Protein AF-A0AAV8WRD6-F1 (afdb_monomer_lite)

Radius of gyration: 32.49 Å; chains: 1; bounding box: 62×55×84 Å

Secondary structure (DSSP, 8-state):
--SHHHH-TTS-HHHHHHHHHHTSSS--------------------------------------------TTHHHHHTTS----HHHHHHHHHHHHHHHHHTT--GGGGT-HHHHHHHHHH-TT----HHHIIIIIHHHHHHHHHHHHHHHHHH-S----PPP-

Structure (mmCIF, N/CA/C/O backbone):
data_AF-A0AAV8WRD6-F1
#
_entry.id   AF-A0AAV8WRD6-F1
#
loop_
_atom_site.group_PDB
_atom_site.id
_atom_site.type_symbol
_atom_site.label_atom_id
_atom_site.label_alt_id
_atom_site.label_comp_id
_atom_site.label_asym_id
_atom_site.label_entity_id
_atom_site.label_seq_id
_atom_site.pdbx_PDB_ins_code
_atom_site.Cartn_x
_atom_site.Cartn_y
_atom_site.Cartn_z
_atom_site.occupancy
_atom_site.B_iso_or_equiv
_atom_site.auth_seq_id
_atom_site.auth_comp_id
_atom_site.auth_asym_id
_atom_site.auth_atom_id
_atom_site.pdbx_PDB_model_num
ATOM 1 N N . MET A 1 1 ? -22.831 22.923 16.531 1.00 55.91 1 MET A N 1
ATOM 2 C CA . MET A 1 1 ? -22.290 21.543 16.497 1.00 55.91 1 MET A CA 1
ATOM 3 C C . MET A 1 1 ? -23.198 20.481 17.146 1.00 55.91 1 MET A C 1
ATOM 5 O O . MET A 1 1 ? -23.100 19.337 16.747 1.00 55.91 1 MET A O 1
ATOM 9 N N . LYS A 1 2 ? -24.116 20.799 18.078 1.00 63.44 2 LYS A N 1
ATOM 10 C CA . LYS A 1 2 ? -24.913 19.796 18.835 1.00 63.44 2 LYS A CA 1
ATOM 11 C C . LYS A 1 2 ? -26.168 19.229 18.126 1.00 63.44 2 LYS A C 1
ATOM 13 O O . LYS A 1 2 ? -26.738 18.252 18.593 1.00 63.44 2 LYS A O 1
ATOM 18 N N . SER A 1 3 ? -26.609 19.814 17.009 1.00 68.81 3 SER A N 1
ATOM 19 C CA . SER A 1 3 ? -27.881 19.468 16.342 1.00 68.81 3 SER A CA 1
ATOM 20 C C . SER A 1 3 ? -27.848 18.180 15.506 1.00 68.81 3 SER A C 1
ATOM 22 O O . SER A 1 3 ? -28.880 17.525 15.361 1.00 68.81 3 SER A O 1
ATOM 24 N N . HIS A 1 4 ? -26.684 17.783 14.980 1.00 78.50 4 HIS A N 1
ATOM 25 C CA . HIS A 1 4 ? -26.553 16.565 14.165 1.00 78.50 4 HIS A CA 1
ATOM 26 C C . HIS A 1 4 ? -26.749 15.279 14.992 1.00 78.50 4 HIS A C 1
ATOM 28 O O . HIS A 1 4 ? -27.288 14.297 14.491 1.00 78.50 4 HIS A O 1
ATOM 34 N N . LEU A 1 5 ? -26.408 15.310 16.288 1.00 77.00 5 LEU A N 1
ATOM 35 C CA . LEU A 1 5 ? -26.560 14.174 17.207 1.00 77.00 5 LEU A CA 1
ATOM 36 C C . LEU A 1 5 ? -28.027 13.817 17.494 1.00 77.00 5 LEU A C 1
ATOM 38 O O . LEU A 1 5 ? -28.329 12.664 17.788 1.00 77.00 5 LEU A O 1
ATOM 42 N N . LEU A 1 6 ? -28.951 14.778 17.367 1.00 77.06 6 LEU A N 1
ATOM 43 C CA . LEU A 1 6 ? -30.392 14.535 17.520 1.00 77.06 6 LEU A CA 1
ATOM 44 C C . LEU A 1 6 ? -30.987 13.744 16.347 1.00 77.06 6 LEU A C 1
ATOM 46 O O . LEU A 1 6 ? -31.984 13.049 16.532 1.00 77.06 6 LEU A O 1
ATOM 50 N N . HIS A 1 7 ? -30.371 13.846 15.167 1.00 80.06 7 HIS A N 1
ATOM 51 C CA . HIS A 1 7 ? -30.840 13.237 13.919 1.00 80.06 7 HIS A CA 1
ATOM 52 C C . HIS A 1 7 ? -30.041 11.981 13.540 1.00 80.06 7 HIS A C 1
ATOM 54 O O . HIS A 1 7 ? -30.341 11.332 12.542 1.00 80.06 7 HIS A O 1
ATOM 60 N N . CYS A 1 8 ? -29.028 11.622 14.334 1.00 81.44 8 CYS A N 1
ATOM 61 C CA . CYS A 1 8 ? -28.209 10.446 14.089 1.00 81.44 8 CYS A CA 1
ATOM 62 C C . CYS A 1 8 ? -28.930 9.163 14.533 1.00 81.44 8 CYS A C 1
ATOM 64 O O . CYS A 1 8 ? -29.404 9.044 15.669 1.00 81.44 8 CYS A O 1
ATOM 66 N N . ILE A 1 9 ? -28.979 8.185 13.626 1.00 85.50 9 ILE A N 1
ATOM 67 C CA . ILE A 1 9 ? -29.692 6.914 13.805 1.00 85.50 9 ILE A CA 1
ATOM 68 C C . ILE A 1 9 ? -29.062 6.086 14.935 1.00 85.50 9 ILE A C 1
ATOM 70 O O . ILE A 1 9 ? -29.784 5.526 15.753 1.00 85.50 9 ILE A O 1
ATOM 74 N N . HIS A 1 10 ? -27.732 6.094 15.048 1.00 87.00 10 HIS A N 1
ATOM 75 C CA . HIS A 1 10 ? -26.984 5.224 15.965 1.00 87.00 10 HIS A CA 1
ATOM 76 C C . HIS A 1 10 ? -26.744 5.803 17.365 1.00 87.00 10 HIS A C 1
ATOM 78 O O . HIS A 1 10 ? -26.123 5.151 18.199 1.00 87.00 10 HIS A O 1
ATOM 84 N N . VAL A 1 11 ? -27.217 7.019 17.652 1.00 85.62 11 VAL A N 1
ATOM 85 C CA . VAL A 1 11 ? -27.055 7.602 18.991 1.00 85.62 11 VAL A CA 1
ATOM 86 C C . VAL A 1 11 ? -28.105 7.006 19.943 1.00 85.62 11 VAL A C 1
ATOM 88 O O . VAL A 1 11 ? -29.299 7.098 19.632 1.00 85.62 11 VAL A O 1
ATOM 91 N N . PRO A 1 12 ? -27.699 6.452 21.106 1.00 88.44 12 PRO A N 1
ATOM 92 C CA . PRO A 1 12 ? -28.623 5.909 22.101 1.00 88.44 12 PRO A CA 1
ATOM 93 C C . PRO A 1 12 ? -29.645 6.940 22.596 1.00 88.44 12 PRO A C 1
ATOM 95 O O . PRO A 1 12 ? -29.317 8.112 22.810 1.00 88.44 12 PRO A O 1
ATOM 98 N N . ASP A 1 13 ? -30.877 6.502 22.860 1.00 83.06 13 ASP A N 1
ATOM 99 C CA . ASP A 1 13 ? -31.976 7.402 23.242 1.00 83.06 13 ASP A CA 1
ATOM 100 C C . ASP A 1 13 ? -31.724 8.147 24.560 1.00 83.06 13 ASP A C 1
ATOM 102 O O . ASP A 1 13 ? -32.104 9.311 24.700 1.00 83.06 13 ASP A O 1
ATOM 106 N N . ALA A 1 14 ? -30.984 7.530 25.488 1.00 83.50 14 ALA A N 1
ATOM 107 C CA . ALA A 1 14 ? -30.543 8.157 26.736 1.00 83.50 14 ALA A CA 1
ATOM 108 C C . ALA A 1 14 ? -29.612 9.367 26.521 1.00 83.50 14 ALA A C 1
ATOM 110 O O . ALA A 1 14 ? -29.504 10.236 27.386 1.00 83.50 14 ALA A O 1
ATOM 111 N N . VAL A 1 15 ? -28.925 9.431 25.379 1.00 80.75 15 VAL A N 1
ATOM 112 C CA . VAL A 1 15 ? -28.072 10.561 24.994 1.00 80.75 15 VAL A CA 1
ATOM 113 C C . VAL A 1 15 ? -28.904 11.609 24.253 1.00 80.75 15 VAL A C 1
ATOM 115 O O . VAL A 1 15 ? -28.790 12.798 24.546 1.00 80.75 15 VAL A O 1
ATOM 118 N N . LYS A 1 16 ? -29.812 11.186 23.360 1.00 84.19 16 LYS A N 1
ATOM 119 C CA . LYS A 1 16 ? -30.745 12.086 22.654 1.00 84.19 16 LYS A CA 1
ATOM 120 C C . LYS A 1 16 ? -31.639 12.871 23.618 1.00 84.19 16 LYS A C 1
ATOM 122 O O . LYS A 1 16 ? -31.866 14.062 23.404 1.00 84.19 16 LYS A O 1
ATOM 127 N N . SER A 1 17 ? -32.129 12.239 24.684 1.00 79.88 17 SER A N 1
ATOM 128 C CA . SER A 1 17 ? -33.013 12.868 25.675 1.00 79.88 17 SER A CA 1
ATOM 129 C C . SER A 1 17 ? -32.335 14.006 26.447 1.00 79.88 17 SER A C 1
ATOM 131 O O . SER A 1 17 ? -32.946 15.059 26.634 1.00 79.88 17 SER A O 1
ATOM 133 N N . LYS A 1 18 ? -31.049 13.860 26.791 1.00 79.31 18 LYS A N 1
ATOM 134 C CA . LYS A 1 18 ? -30.248 14.900 27.464 1.00 79.31 18 LYS A CA 1
ATOM 135 C C . LYS A 1 18 ? -30.108 16.173 26.627 1.00 79.31 18 LYS A C 1
ATOM 137 O O . LYS A 1 18 ? -30.112 17.275 27.168 1.00 79.31 18 LYS A O 1
ATOM 142 N N . PHE A 1 19 ? -30.037 16.041 25.302 1.00 74.50 19 PHE A N 1
ATOM 143 C CA . PHE A 1 19 ? -29.974 17.195 24.399 1.00 74.50 19 PHE A CA 1
ATOM 144 C C . PHE A 1 19 ? -31.337 17.846 24.148 1.00 74.50 19 PHE A C 1
ATOM 146 O O . PHE A 1 19 ? -31.392 19.043 23.875 1.00 74.50 19 PHE A O 1
ATOM 153 N N . ARG A 1 20 ? -32.441 17.096 24.262 1.00 69.94 20 ARG A N 1
ATOM 154 C CA . ARG A 1 20 ? -33.796 17.664 24.161 1.00 69.94 20 ARG A CA 1
ATOM 155 C C . ARG A 1 20 ? -34.138 18.541 25.364 1.00 69.94 20 ARG A C 1
ATOM 157 O O . ARG A 1 20 ? -34.744 19.589 25.180 1.00 69.94 20 ARG A O 1
ATOM 164 N N . GLN A 1 21 ? -33.710 18.148 26.563 1.00 62.25 21 GLN A N 1
ATOM 165 C CA . GLN A 1 21 ? -33.971 18.896 27.799 1.00 62.25 21 GLN A CA 1
ATOM 166 C C . GLN A 1 21 ? -33.286 20.272 27.811 1.00 62.25 21 GLN A C 1
ATOM 168 O O . GLN A 1 21 ? -33.877 21.245 28.264 1.00 62.25 21 GLN A O 1
ATOM 173 N N . TYR A 1 22 ? -32.094 20.385 27.220 1.00 56.53 22 TYR A N 1
ATOM 174 C CA . TYR A 1 22 ? -31.332 21.640 27.181 1.00 56.53 22 TYR A CA 1
ATOM 175 C C . TYR A 1 22 ? -31.931 22.718 26.254 1.00 56.53 22 TYR A C 1
ATOM 177 O O . TYR A 1 22 ? -31.632 23.897 26.407 1.00 56.53 22 TYR A O 1
ATOM 185 N N . ASN A 1 23 ? -32.775 22.333 25.289 1.00 53.72 23 ASN A N 1
ATOM 186 C CA . ASN A 1 23 ? -33.390 23.265 24.333 1.00 53.72 23 ASN A CA 1
ATOM 187 C C . ASN A 1 23 ? -34.694 23.905 24.840 1.00 53.72 23 ASN A C 1
ATOM 189 O O . ASN A 1 23 ? -35.223 24.789 24.172 1.00 53.72 23 ASN A O 1
ATOM 193 N N . ILE A 1 24 ? -35.229 23.474 25.987 1.00 52.53 24 ILE A N 1
ATOM 194 C CA . ILE A 1 24 ? -36.506 23.989 26.512 1.00 52.53 24 ILE A CA 1
ATOM 195 C C . ILE A 1 24 ? -36.301 25.271 27.344 1.00 52.53 24 ILE A C 1
ATOM 197 O O . ILE A 1 24 ? -37.211 26.087 27.435 1.00 52.53 24 ILE A O 1
ATOM 201 N N . GLU A 1 25 ? -35.098 25.525 27.870 1.00 42.94 25 GLU A N 1
ATOM 202 C CA . GLU A 1 25 ? -34.818 26.711 28.704 1.00 42.94 25 GLU A CA 1
ATOM 203 C C . GLU A 1 25 ? -34.372 27.963 27.927 1.00 42.94 25 GLU A C 1
ATOM 205 O O . GLU A 1 25 ? -34.047 28.984 28.527 1.00 42.94 25 GLU A O 1
ATOM 210 N N . SER A 1 26 ? -34.364 27.944 26.591 1.00 42.41 26 SER A N 1
ATOM 211 C CA . SER A 1 26 ? -33.951 29.119 25.810 1.00 42.41 26 SER A CA 1
ATOM 212 C C . SER A 1 26 ? -34.760 29.317 24.528 1.00 42.41 26 SER A C 1
ATOM 214 O O . SER A 1 26 ? -34.374 28.913 23.437 1.00 42.41 26 SER A O 1
ATOM 216 N N . THR A 1 27 ? -35.897 30.002 24.637 1.00 36.34 27 THR A N 1
ATOM 217 C CA . THR A 1 27 ? -36.481 30.841 23.566 1.00 36.34 27 THR A CA 1
ATOM 218 C C . THR A 1 27 ? -37.507 31.800 24.201 1.00 36.34 27 THR A C 1
ATOM 220 O O . THR A 1 27 ? -38.067 31.428 25.232 1.00 36.34 27 THR A O 1
ATOM 223 N N . PRO A 1 28 ? -37.771 33.020 23.661 1.00 47.56 28 PRO A N 1
ATOM 224 C CA . PRO A 1 28 ? -38.084 33.220 22.236 1.00 47.56 28 PRO A CA 1
ATOM 225 C C . PRO A 1 28 ? -37.630 34.545 21.569 1.00 47.56 28 PRO A C 1
ATOM 227 O O . PRO A 1 28 ? -37.555 35.593 22.203 1.00 47.56 28 PRO A O 1
ATOM 230 N N . ARG A 1 29 ? -37.458 34.509 20.235 1.00 30.42 29 ARG A N 1
ATOM 231 C CA . ARG A 1 29 ? -37.918 35.525 19.248 1.00 30.42 29 ARG A CA 1
ATOM 232 C C . ARG A 1 29 ? -37.690 34.975 17.817 1.00 30.42 29 ARG A C 1
ATOM 234 O O . ARG A 1 29 ? -36.593 34.518 17.539 1.00 30.42 29 ARG A O 1
ATOM 241 N N . VAL A 1 30 ? -38.749 34.734 17.017 1.00 32.06 30 VAL A N 1
ATOM 242 C CA . VAL A 1 30 ? -39.281 35.619 15.931 1.00 32.06 30 VAL A CA 1
ATOM 243 C C . VAL A 1 30 ? -38.260 35.755 14.780 1.00 32.06 30 VAL A C 1
ATOM 245 O O . VAL A 1 30 ? -37.142 36.149 15.060 1.00 32.06 30 VAL A O 1
ATOM 248 N N . LEU A 1 31 ? -38.494 35.551 13.476 1.00 31.08 31 LEU A N 1
ATOM 249 C CA . LEU A 1 31 ? -39.577 35.108 12.576 1.00 31.08 31 LEU A CA 1
ATOM 250 C C . LEU A 1 31 ? -38.943 35.109 11.147 1.00 31.08 31 LEU A C 1
ATOM 252 O O . LEU A 1 31 ? -37.949 35.797 10.934 1.00 31.08 31 LEU A O 1
ATOM 256 N N . LEU A 1 32 ? -39.622 34.476 10.179 1.00 27.62 32 LEU A N 1
ATOM 257 C CA . LEU A 1 32 ? -39.657 34.765 8.724 1.00 27.62 32 LEU A CA 1
ATOM 258 C C . LEU A 1 32 ? -38.614 34.168 7.735 1.00 27.62 32 LEU A C 1
ATOM 260 O O . LEU A 1 32 ? -37.436 34.492 7.777 1.00 27.62 32 LEU A O 1
ATOM 264 N N . HIS A 1 33 ? -39.194 33.455 6.742 1.00 30.22 33 HIS A N 1
ATOM 265 C CA . HIS A 1 33 ? -38.928 33.448 5.279 1.00 30.22 33 HIS A CA 1
ATOM 266 C C . HIS A 1 33 ? -37.560 32.963 4.741 1.00 30.22 33 HIS A C 1
ATOM 268 O O . HIS A 1 33 ? -36.523 33.233 5.315 1.00 30.22 33 HIS A O 1
ATOM 274 N N . SER A 1 34 ? -37.421 32.324 3.574 1.00 32.16 34 SER A N 1
ATOM 275 C CA . SER A 1 34 ? -38.325 31.684 2.604 1.00 32.16 34 SER A CA 1
ATOM 276 C C . SER A 1 34 ? -37.478 31.005 1.515 1.00 32.16 34 SER A C 1
ATOM 278 O O . SER A 1 34 ? -36.337 31.381 1.278 1.00 32.16 34 SER A O 1
ATOM 280 N N . GLN A 1 35 ? -38.085 30.025 0.849 1.00 36.00 35 GLN A N 1
ATOM 281 C CA . GLN A 1 35 ? -37.661 29.337 -0.379 1.00 36.00 35 GLN A CA 1
ATOM 282 C C . GLN A 1 35 ? -37.249 30.263 -1.544 1.00 36.00 35 GLN A C 1
ATOM 284 O O . GLN A 1 35 ? -37.759 31.375 -1.618 1.00 36.00 35 GLN A O 1
ATOM 289 N N . LEU A 1 36 ? -36.420 29.728 -2.465 1.00 29.44 36 LEU A N 1
ATOM 290 C CA . LEU A 1 36 ? -36.374 29.848 -3.956 1.00 29.44 36 LEU A CA 1
ATOM 291 C C . LEU A 1 36 ? -35.000 29.259 -4.395 1.00 29.44 36 LEU A C 1
ATOM 293 O O . LEU A 1 36 ? -34.000 29.648 -3.807 1.00 29.44 36 LEU A O 1
ATOM 297 N N . ARG A 1 37 ? -34.774 28.212 -5.211 1.00 28.20 37 ARG A N 1
ATOM 298 C CA . ARG A 1 37 ? -35.239 27.646 -6.506 1.00 28.20 37 ARG A CA 1
ATOM 299 C C . ARG A 1 37 ? -34.756 28.365 -7.790 1.00 28.20 37 ARG A C 1
ATOM 301 O O . ARG A 1 37 ? -34.932 29.571 -7.905 1.00 28.20 37 ARG A O 1
ATOM 308 N N . ASN A 1 38 ? -34.297 27.521 -8.738 1.00 30.58 38 ASN A N 1
ATOM 309 C CA . ASN A 1 38 ? -33.996 27.672 -10.187 1.00 30.58 38 ASN A CA 1
ATOM 310 C C . ASN A 1 38 ? -32.517 28.001 -10.523 1.00 30.58 38 ASN A C 1
ATOM 312 O O . ASN A 1 38 ? -31.988 28.957 -9.974 1.00 30.58 38 ASN A O 1
ATOM 316 N N . GLU A 1 39 ? -31.707 27.219 -11.259 1.00 27.14 39 GLU A N 1
ATOM 317 C CA . GLU A 1 39 ? -31.816 26.385 -12.488 1.00 27.14 39 GLU A CA 1
ATOM 318 C C . GLU A 1 39 ? -31.671 27.193 -13.808 1.00 27.14 39 GLU A C 1
ATOM 320 O O . GLU A 1 39 ? -32.334 28.217 -13.958 1.00 27.14 39 GLU A O 1
ATOM 325 N N . ILE A 1 40 ? -30.873 26.634 -14.753 1.00 32.69 40 ILE A N 1
ATOM 326 C CA . ILE A 1 40 ? -30.785 26.911 -16.218 1.00 32.69 40 ILE A CA 1
ATOM 327 C C . ILE A 1 40 ? -29.828 28.097 -16.609 1.00 32.69 40 ILE A C 1
ATOM 329 O O . ILE A 1 40 ? -29.774 29.079 -15.884 1.00 32.69 40 ILE A O 1
ATOM 333 N N . ASP A 1 41 ? -28.970 28.141 -17.654 1.00 28.09 41 ASP A N 1
ATOM 334 C CA . ASP A 1 41 ? -28.876 27.453 -18.955 1.00 28.09 41 ASP A CA 1
ATOM 335 C C . ASP A 1 41 ? -27.470 27.473 -19.622 1.00 28.09 41 ASP A C 1
ATOM 337 O O . ASP A 1 41 ? -26.567 28.238 -19.286 1.00 28.09 41 ASP A O 1
ATOM 341 N N . THR A 1 42 ? -27.400 26.639 -20.656 1.00 28.44 42 THR A N 1
ATOM 342 C CA . THR A 1 42 ? -26.438 26.341 -21.729 1.00 28.44 42 THR A CA 1
ATOM 343 C C . THR A 1 42 ? -26.041 27.500 -22.674 1.00 28.44 42 THR A C 1
ATOM 345 O O . THR A 1 42 ? -26.893 28.301 -23.037 1.00 28.44 42 THR A O 1
ATOM 348 N N . SER A 1 43 ? -24.818 27.480 -23.247 1.00 32.16 43 SER A N 1
ATOM 349 C CA . SER A 1 43 ? -24.602 27.851 -24.671 1.00 32.16 43 SER A CA 1
ATOM 350 C C . SER A 1 43 ? -23.236 27.442 -25.271 1.00 32.16 43 SER A C 1
ATOM 352 O O . SER A 1 43 ? -22.166 27.710 -24.736 1.00 32.16 43 SER A O 1
ATOM 354 N N . THR A 1 44 ? -23.367 26.804 -26.434 1.00 28.64 44 THR A N 1
AT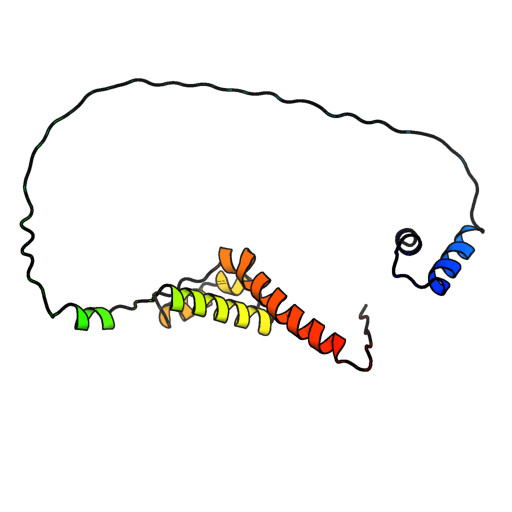OM 355 C CA . THR A 1 44 ? -22.474 26.309 -27.503 1.00 28.64 44 THR A CA 1
ATOM 356 C C . THR A 1 44 ? -21.584 27.339 -28.218 1.00 28.64 44 THR A C 1
ATOM 358 O O . THR A 1 44 ? -22.062 28.432 -28.491 1.00 28.64 44 THR A O 1
ATOM 361 N N . VAL A 1 45 ? -20.413 26.911 -28.737 1.00 32.75 45 VAL A N 1
ATOM 362 C CA . VAL A 1 45 ? -19.820 27.408 -30.009 1.00 32.75 45 VAL A CA 1
ATOM 363 C C . VAL A 1 45 ? -19.086 26.271 -30.755 1.00 32.75 45 VAL A C 1
ATOM 365 O O . VAL A 1 45 ? -18.225 25.603 -30.190 1.00 32.75 45 VAL A O 1
ATOM 368 N N . LYS A 1 46 ? -19.442 26.071 -32.035 1.00 29.70 46 LYS A N 1
ATOM 369 C CA . LYS A 1 46 ? -18.738 25.279 -33.068 1.00 29.70 46 LYS A CA 1
ATOM 370 C C . LYS A 1 46 ? -17.849 26.210 -33.907 1.00 29.70 46 LYS A C 1
ATOM 372 O O . LYS A 1 46 ? -18.208 27.375 -34.035 1.00 29.70 46 LYS A O 1
ATOM 377 N N . ASN A 1 47 ? -16.798 25.687 -34.552 1.00 33.75 47 ASN A N 1
ATOM 378 C CA . ASN A 1 47 ? -16.479 26.009 -35.955 1.00 33.75 47 ASN A CA 1
ATOM 379 C C . ASN A 1 47 ? -15.418 25.066 -36.556 1.00 33.75 47 ASN A C 1
ATOM 381 O O . ASN A 1 47 ? -14.366 24.831 -35.966 1.00 33.75 47 ASN A O 1
ATOM 385 N N . ASP A 1 48 ? -15.744 24.569 -37.751 1.00 29.95 48 ASP A N 1
ATOM 386 C CA . ASP A 1 48 ? -14.962 23.723 -38.656 1.00 29.95 48 ASP A CA 1
ATOM 387 C C . ASP A 1 48 ? -14.030 24.546 -39.562 1.00 29.95 48 ASP A C 1
ATOM 389 O O . ASP A 1 48 ? -14.332 25.695 -39.883 1.00 29.95 48 ASP A O 1
ATOM 393 N N . SER A 1 49 ? -12.962 23.928 -40.087 1.00 35.97 49 SER A N 1
ATOM 394 C CA . SER A 1 49 ? -12.386 24.246 -41.412 1.00 35.97 49 SER A CA 1
ATOM 395 C C . SER A 1 49 ? -11.520 23.088 -41.930 1.00 35.97 49 SER A C 1
ATOM 397 O O . SER A 1 49 ? -10.592 22.653 -41.253 1.00 35.97 49 SER A O 1
ATOM 399 N N . ALA A 1 50 ? -11.789 22.630 -43.156 1.00 31.45 50 ALA A N 1
ATOM 400 C CA . ALA A 1 50 ? -11.060 21.593 -43.891 1.00 31.45 50 ALA A CA 1
ATOM 401 C C . ALA A 1 50 ? -10.675 22.098 -45.293 1.00 31.45 50 ALA A C 1
ATOM 403 O O . ALA A 1 50 ? -11.537 22.690 -45.930 1.00 31.45 50 ALA A O 1
ATOM 404 N N . ILE A 1 51 ? -9.450 21.810 -45.778 1.00 33.44 51 ILE A N 1
ATOM 405 C CA . ILE A 1 51 ? -8.971 21.789 -47.195 1.00 33.44 51 ILE A CA 1
ATOM 406 C C . ILE A 1 51 ? -7.688 20.904 -47.192 1.00 33.44 51 ILE A C 1
ATOM 408 O O . ILE A 1 51 ? -6.782 21.205 -46.425 1.00 33.44 51 ILE A O 1
ATOM 412 N N . SER A 1 52 ? -7.602 19.684 -47.749 1.00 35.50 52 SER A N 1
ATOM 413 C CA . SER A 1 52 ? -7.579 19.165 -49.142 1.00 35.50 52 SER A CA 1
ATOM 414 C C . SER A 1 52 ? -6.208 19.175 -49.872 1.00 35.50 52 SER A C 1
ATOM 416 O O . SER A 1 52 ? -5.780 20.205 -50.373 1.00 35.50 52 SER A O 1
ATOM 418 N N . ASP A 1 53 ? -5.649 17.958 -50.022 1.00 32.00 53 ASP A N 1
ATOM 419 C CA . ASP A 1 53 ? -5.112 17.312 -51.251 1.00 32.00 53 ASP A CA 1
ATOM 420 C C . ASP A 1 53 ? -3.733 17.688 -51.867 1.00 32.00 53 ASP A C 1
ATOM 422 O O . ASP A 1 53 ? -3.538 18.793 -52.365 1.00 32.00 53 ASP A O 1
ATOM 426 N N . ARG A 1 54 ? -2.805 16.705 -51.942 1.00 36.59 54 ARG A N 1
ATOM 427 C CA . ARG A 1 54 ? -2.240 16.101 -53.187 1.00 36.59 54 ARG A CA 1
ATOM 428 C C . ARG A 1 54 ? -1.019 15.196 -52.930 1.00 36.59 54 ARG A C 1
ATOM 430 O O . ARG A 1 54 ? -0.185 15.465 -52.073 1.00 36.59 54 ARG A O 1
ATOM 437 N N . GLY A 1 55 ? -0.948 14.102 -53.698 1.00 29.16 55 GLY A N 1
ATOM 438 C CA . GLY A 1 55 ? -0.058 12.949 -53.506 1.00 29.16 55 GLY A CA 1
ATOM 439 C C . GLY A 1 55 ? 1.408 13.057 -53.955 1.00 29.16 55 GLY A C 1
ATOM 440 O O . GLY A 1 55 ? 1.860 14.056 -54.503 1.00 29.16 55 GLY A O 1
ATOM 441 N N . GLY A 1 56 ? 2.137 11.953 -53.744 1.00 30.77 56 GLY A N 1
ATOM 442 C CA . GLY A 1 56 ? 3.534 11.782 -54.150 1.00 30.77 56 GLY A CA 1
ATOM 443 C C . GLY A 1 56 ? 4.035 10.350 -53.934 1.00 30.77 56 GLY A C 1
ATOM 444 O O . GLY A 1 56 ? 4.325 9.935 -52.819 1.00 30.77 56 GLY A O 1
ATOM 445 N N . LEU A 1 57 ? 4.107 9.604 -55.033 1.00 35.09 57 LEU A N 1
ATOM 446 C CA . LEU A 1 57 ? 4.630 8.250 -55.204 1.00 35.09 57 LEU A CA 1
ATOM 447 C C . LEU A 1 57 ? 6.169 8.248 -55.172 1.00 35.09 57 LEU A C 1
ATOM 449 O O . LEU A 1 57 ? 6.771 8.803 -56.084 1.00 35.09 57 LEU A O 1
ATOM 453 N N . PHE A 1 58 ? 6.804 7.536 -54.232 1.00 36.44 58 PHE A N 1
ATOM 454 C CA . PHE A 1 58 ? 8.203 7.098 -54.375 1.00 36.44 58 PHE A CA 1
ATOM 455 C C . PHE A 1 58 ? 8.413 5.684 -53.815 1.00 36.44 58 PHE A C 1
ATOM 457 O O . PHE A 1 58 ? 8.022 5.360 -52.696 1.00 36.44 58 PHE A O 1
ATOM 464 N N . LYS A 1 59 ? 9.008 4.825 -54.650 1.00 36.88 59 LYS A N 1
ATOM 465 C CA . LYS A 1 59 ? 9.337 3.417 -54.396 1.00 36.88 59 LYS A CA 1
ATOM 466 C C . LYS A 1 59 ? 10.806 3.270 -53.957 1.00 36.88 59 LYS A C 1
ATOM 468 O O . LYS A 1 59 ? 11.674 3.855 -54.595 1.00 36.88 59 LYS A O 1
ATOM 473 N N . THR A 1 60 ? 11.039 2.318 -53.036 1.00 35.44 60 THR A N 1
ATOM 474 C CA . THR A 1 60 ? 12.254 1.469 -52.825 1.00 35.44 60 THR A CA 1
ATOM 475 C C . THR A 1 60 ? 13.537 2.123 -52.258 1.00 35.44 60 THR A C 1
ATOM 477 O O . THR A 1 60 ? 13.746 3.301 -52.513 1.00 35.44 60 THR A O 1
ATOM 480 N N . PRO A 1 61 ? 14.407 1.397 -51.496 1.00 38.03 61 PRO A N 1
ATOM 481 C CA . PRO A 1 61 ? 14.721 -0.035 -51.618 1.00 38.03 61 PRO A CA 1
ATOM 482 C C . PRO A 1 61 ? 14.508 -0.927 -50.387 1.00 38.03 61 PRO A C 1
ATOM 484 O O . PRO A 1 61 ? 14.540 -0.523 -49.230 1.00 38.03 61 PRO A O 1
ATOM 487 N N . LYS A 1 62 ? 14.287 -2.202 -50.720 1.00 34.97 62 LYS A N 1
ATOM 488 C CA . LYS A 1 62 ? 14.133 -3.354 -49.836 1.00 34.97 62 LYS A CA 1
ATOM 489 C C . LYS A 1 62 ? 15.407 -3.546 -49.010 1.00 34.97 62 LYS A C 1
ATOM 491 O O . LYS A 1 62 ? 16.454 -3.840 -49.580 1.00 34.97 62 LYS A O 1
ATOM 496 N N . SER A 1 63 ? 15.295 -3.440 -47.688 1.00 33.00 63 SER A N 1
ATOM 497 C CA . SER A 1 63 ? 16.293 -4.011 -46.788 1.00 33.00 63 SER A CA 1
ATOM 498 C C . SER A 1 63 ? 16.079 -5.521 -46.755 1.00 33.00 63 SER A C 1
ATOM 500 O O . SER A 1 63 ? 14.991 -6.012 -46.456 1.00 33.00 63 SER A O 1
ATOM 502 N N . TYR A 1 64 ? 17.103 -6.254 -47.157 1.00 42.38 64 TYR A N 1
ATOM 503 C CA . TYR A 1 64 ? 17.186 -7.706 -47.105 1.00 42.38 64 TYR A CA 1
ATOM 504 C C . TYR A 1 64 ? 17.146 -8.136 -45.635 1.00 42.38 64 TYR A C 1
ATOM 506 O O . TYR A 1 64 ? 18.144 -8.064 -44.923 1.00 42.38 64 TYR A O 1
ATOM 514 N N . THR A 1 65 ? 15.985 -8.587 -45.162 1.00 45.00 65 THR A N 1
ATOM 515 C CA . THR A 1 65 ? 15.902 -9.355 -43.920 1.00 45.00 65 THR A CA 1
ATOM 516 C C . THR A 1 65 ? 16.429 -10.751 -44.198 1.00 45.00 65 THR A C 1
ATOM 518 O O . THR A 1 65 ? 15.688 -11.642 -44.616 1.00 45.00 65 THR A O 1
ATOM 521 N N . THR A 1 66 ? 17.723 -10.948 -43.980 1.00 44.50 66 THR A N 1
ATOM 522 C CA . THR A 1 66 ? 18.288 -12.280 -43.794 1.00 44.50 66 THR A CA 1
ATOM 523 C C . THR A 1 66 ? 17.741 -12.802 -42.468 1.00 44.50 66 THR A C 1
ATOM 525 O O . THR A 1 66 ? 18.216 -12.443 -41.394 1.00 44.50 66 THR A O 1
ATOM 528 N N . THR A 1 67 ? 16.686 -13.611 -42.521 1.00 49.91 67 THR A N 1
ATOM 529 C CA . THR A 1 67 ? 16.165 -14.354 -41.370 1.00 49.91 67 THR A CA 1
ATOM 530 C C . THR A 1 67 ? 17.120 -15.495 -41.039 1.00 49.91 67 THR A C 1
ATOM 532 O O . THR A 1 67 ? 16.852 -16.667 -41.295 1.00 49.91 67 THR A O 1
ATOM 535 N N . THR A 1 68 ? 18.260 -15.164 -40.438 1.00 50.84 68 THR A N 1
ATOM 536 C CA . THR A 1 68 ? 19.027 -16.145 -39.678 1.00 50.84 68 THR A CA 1
ATOM 537 C C . THR A 1 68 ? 18.295 -16.341 -38.355 1.00 50.84 68 THR A C 1
ATOM 539 O O . THR A 1 68 ? 18.273 -15.470 -37.486 1.00 50.84 68 THR A O 1
ATOM 542 N N . LYS A 1 69 ? 17.615 -17.486 -38.210 1.00 57.06 69 LYS A N 1
ATOM 543 C CA . LYS A 1 69 ? 17.088 -17.940 -36.918 1.00 57.06 69 LYS A CA 1
ATOM 544 C C . LYS A 1 69 ? 18.283 -18.183 -35.999 1.00 57.06 69 LYS A C 1
ATOM 546 O O . LYS A 1 69 ? 18.853 -19.268 -35.980 1.00 57.06 69 LYS A O 1
ATOM 551 N N . SER A 1 70 ? 18.709 -17.130 -35.310 1.00 51.19 70 SER A N 1
ATOM 552 C CA . SER A 1 70 ? 19.857 -17.180 -34.424 1.00 51.19 70 SER A CA 1
ATOM 553 C C . SER A 1 70 ? 19.455 -17.794 -33.091 1.00 51.19 70 SER A C 1
ATOM 555 O O . SER A 1 70 ? 18.654 -17.232 -32.346 1.00 51.19 70 SER A O 1
ATOM 557 N N . HIS A 1 71 ? 20.074 -18.925 -32.762 1.00 55.81 71 HIS A N 1
ATOM 558 C CA . HIS A 1 71 ? 20.022 -19.544 -31.438 1.00 55.81 71 HIS A CA 1
ATOM 559 C C . HIS A 1 71 ? 20.720 -18.682 -30.354 1.00 55.81 71 HIS A C 1
ATOM 561 O O . HIS A 1 71 ? 20.746 -19.058 -29.188 1.00 55.81 71 HIS A O 1
ATOM 567 N N . SER A 1 72 ? 21.270 -17.512 -30.717 1.00 56.06 72 SER A N 1
ATOM 568 C CA . SER A 1 72 ? 22.006 -16.604 -29.825 1.00 56.06 72 SER A CA 1
ATOM 569 C C . SER A 1 72 ? 21.134 -15.650 -29.000 1.00 56.06 72 SER A C 1
ATOM 571 O O . SER A 1 72 ? 21.665 -14.931 -28.154 1.00 56.06 72 SER A O 1
ATOM 573 N N . SER A 1 73 ? 19.818 -15.589 -29.232 1.00 59.94 73 SER A N 1
ATOM 574 C CA . SER A 1 73 ? 18.940 -14.615 -28.558 1.00 59.94 73 SER A CA 1
ATOM 575 C C . SER A 1 73 ? 18.797 -14.860 -27.051 1.00 59.94 73 SER A C 1
ATOM 577 O O . SER A 1 73 ? 18.536 -13.921 -26.301 1.00 59.94 73 SER A O 1
ATOM 579 N N . SER A 1 74 ? 19.024 -16.095 -26.590 1.00 64.69 74 SER A N 1
ATOM 580 C CA . SER A 1 74 ? 18.831 -16.472 -25.185 1.00 64.69 74 SER A CA 1
ATOM 581 C C . SER A 1 74 ? 19.899 -15.914 -24.239 1.00 64.69 74 SER A C 1
ATOM 583 O O . SER A 1 74 ? 19.577 -15.629 -23.092 1.00 64.69 74 SER A O 1
ATOM 585 N N . ILE A 1 75 ? 21.150 -15.753 -24.687 1.00 67.31 75 ILE A N 1
ATOM 586 C CA . ILE A 1 75 ? 22.261 -15.312 -23.817 1.00 67.31 75 ILE A CA 1
ATOM 587 C C . ILE A 1 75 ? 22.200 -13.797 -23.576 1.00 67.31 75 ILE A C 1
ATOM 589 O O . ILE A 1 75 ? 22.480 -13.318 -22.480 1.00 67.31 75 ILE A O 1
ATOM 593 N N . MET A 1 76 ? 21.776 -13.029 -24.584 1.00 71.06 76 MET A N 1
ATOM 594 C CA . MET A 1 76 ? 21.638 -11.576 -24.446 1.00 71.06 76 MET A CA 1
ATOM 595 C C . MET A 1 76 ? 20.427 -11.191 -23.592 1.00 71.06 76 MET A C 1
ATOM 597 O O . MET A 1 76 ? 20.476 -10.188 -22.888 1.00 71.06 76 MET A O 1
ATOM 601 N N . ALA A 1 77 ? 19.363 -12.000 -23.592 1.00 68.56 77 ALA A N 1
ATOM 602 C CA . ALA A 1 77 ? 18.162 -11.732 -22.802 1.00 68.56 77 ALA A CA 1
ATOM 603 C C . ALA A 1 77 ? 18.424 -11.686 -21.284 1.00 68.56 77 ALA A C 1
ATOM 605 O O . ALA A 1 77 ? 17.739 -10.954 -20.581 1.00 68.56 77 ALA A O 1
ATOM 606 N N . THR A 1 78 ? 19.420 -12.424 -20.781 1.00 70.44 78 THR A N 1
ATOM 607 C CA . THR A 1 78 ? 19.816 -12.409 -19.360 1.00 70.44 78 THR A CA 1
ATOM 608 C C . THR A 1 78 ? 20.768 -11.273 -18.991 1.00 70.44 78 THR A C 1
ATOM 610 O O . THR A 1 78 ? 20.957 -11.002 -17.811 1.00 70.44 78 THR A O 1
ATOM 613 N N . PHE A 1 79 ? 21.391 -10.624 -19.977 1.00 82.44 79 PHE A N 1
ATOM 614 C CA . PHE A 1 79 ? 22.315 -9.512 -19.743 1.00 82.44 79 PHE A CA 1
ATOM 615 C C . PHE A 1 79 ? 21.583 -8.179 -19.548 1.00 82.44 79 PHE A C 1
ATOM 617 O O . PHE A 1 79 ? 22.039 -7.318 -18.799 1.00 82.44 79 PHE A O 1
ATOM 624 N N . PHE A 1 80 ? 20.439 -8.007 -20.210 1.00 86.00 80 PHE A N 1
ATOM 625 C CA . PHE A 1 80 ? 19.608 -6.821 -20.052 1.00 86.00 80 PHE A CA 1
ATOM 626 C C . PHE A 1 80 ? 18.611 -7.017 -18.917 1.00 86.00 80 PHE A C 1
ATOM 628 O O . PHE A 1 80 ? 17.964 -8.058 -18.814 1.00 86.00 80 PHE A O 1
ATOM 635 N N . ASP A 1 81 ? 18.454 -5.987 -18.086 1.00 88.94 81 ASP A N 1
ATOM 636 C CA . ASP A 1 81 ? 17.404 -5.987 -17.080 1.00 88.94 81 ASP A CA 1
ATOM 637 C C . ASP A 1 81 ? 16.032 -5.975 -17.773 1.00 88.94 81 ASP A C 1
ATOM 639 O O . ASP A 1 81 ? 15.622 -4.974 -18.357 1.00 88.94 81 ASP A O 1
ATOM 643 N N . GLY A 1 82 ? 15.327 -7.101 -17.739 1.00 90.00 82 GLY A N 1
ATOM 644 C CA . GLY A 1 82 ? 13.971 -7.252 -18.250 1.00 90.00 82 GLY A CA 1
ATOM 645 C C . GLY A 1 82 ? 13.004 -7.576 -17.118 1.00 90.00 82 GLY A C 1
ATOM 646 O O . GLY A 1 82 ? 13.344 -8.315 -16.195 1.00 90.00 82 GLY A O 1
ATOM 647 N N . MET A 1 83 ? 11.786 -7.043 -17.206 1.00 92.88 83 MET A N 1
ATOM 648 C CA . MET A 1 83 ? 10.727 -7.283 -16.227 1.00 92.88 83 MET A CA 1
ATOM 649 C C . MET A 1 83 ? 9.430 -7.646 -16.945 1.00 92.88 83 MET A C 1
ATOM 651 O O . MET A 1 83 ? 8.975 -6.897 -17.817 1.00 92.88 83 MET A O 1
ATOM 655 N N . LYS A 1 84 ? 8.844 -8.792 -16.579 1.00 94.31 84 LYS A N 1
ATOM 656 C CA . LYS A 1 84 ? 7.527 -9.219 -17.082 1.00 94.31 84 LYS A CA 1
ATOM 657 C C . LYS A 1 84 ? 6.425 -8.339 -16.486 1.00 94.31 84 LYS A C 1
ATOM 659 O O . LYS A 1 84 ? 6.615 -7.743 -15.430 1.00 94.31 84 LYS A O 1
ATOM 664 N N . GLU A 1 85 ? 5.268 -8.261 -17.142 1.00 94.81 85 GLU A N 1
ATOM 665 C CA . GLU A 1 85 ? 4.178 -7.401 -16.653 1.00 94.81 85 GLU A CA 1
ATOM 666 C C . GLU A 1 85 ? 3.613 -7.872 -15.304 1.00 94.81 85 GLU A C 1
ATOM 668 O O . GLU A 1 85 ? 3.334 -7.044 -14.435 1.00 94.81 85 GLU A O 1
ATOM 673 N N . ASP A 1 86 ? 3.529 -9.187 -15.092 1.00 96.69 86 ASP A N 1
ATOM 674 C CA . ASP A 1 86 ? 3.068 -9.762 -13.822 1.00 96.69 86 ASP A CA 1
ATOM 675 C C . ASP A 1 86 ? 4.022 -9.403 -12.676 1.00 96.69 86 ASP A C 1
ATOM 677 O O . ASP A 1 86 ? 3.596 -8.865 -11.657 1.00 96.69 86 ASP A O 1
ATOM 681 N N . GLU A 1 87 ? 5.330 -9.591 -12.891 1.00 96.00 87 GLU A N 1
ATOM 682 C CA . GLU A 1 87 ? 6.388 -9.216 -11.941 1.00 96.00 87 GLU A CA 1
ATOM 683 C C . GLU A 1 87 ? 6.353 -7.710 -11.641 1.00 96.00 87 GLU A C 1
ATOM 685 O O . GLU A 1 87 ? 6.432 -7.283 -10.491 1.00 96.00 87 GLU A O 1
ATOM 690 N N . ARG A 1 88 ? 6.178 -6.875 -12.672 1.00 95.75 88 ARG A N 1
ATOM 691 C CA . ARG A 1 88 ? 6.053 -5.422 -12.510 1.00 95.75 88 ARG A CA 1
ATOM 692 C C . ARG A 1 88 ? 4.858 -5.057 -11.640 1.00 95.75 88 ARG A C 1
ATOM 694 O O . ARG A 1 88 ? 4.958 -4.154 -10.808 1.00 95.75 88 ARG A O 1
ATOM 701 N N . THR A 1 89 ? 3.727 -5.711 -11.867 1.00 96.50 89 THR A N 1
ATOM 702 C CA . THR A 1 89 ? 2.499 -5.485 -11.105 1.00 96.50 89 THR A CA 1
ATOM 703 C C . THR A 1 89 ? 2.683 -5.921 -9.656 1.00 96.50 89 THR A C 1
ATOM 705 O O . THR A 1 89 ? 2.360 -5.157 -8.748 1.00 96.50 89 THR A O 1
ATOM 708 N N . GLU A 1 90 ? 3.289 -7.084 -9.433 1.00 97.06 90 GLU A N 1
ATOM 709 C CA . GLU A 1 90 ? 3.615 -7.597 -8.105 1.00 97.06 90 GLU A CA 1
ATOM 710 C C . GLU A 1 90 ? 4.533 -6.641 -7.330 1.00 97.06 90 GLU A C 1
ATOM 712 O O . GLU A 1 90 ? 4.210 -6.257 -6.205 1.00 97.06 90 GLU A O 1
ATOM 717 N N . LEU A 1 91 ? 5.624 -6.165 -7.941 1.00 97.12 91 LEU A N 1
ATOM 718 C CA . LEU A 1 91 ? 6.536 -5.213 -7.297 1.00 97.12 91 LEU A CA 1
ATOM 719 C C . LEU A 1 91 ? 5.840 -3.901 -6.921 1.00 97.12 91 LEU A C 1
ATOM 721 O O . LEU A 1 91 ? 6.116 -3.345 -5.860 1.00 97.12 91 LEU A O 1
ATOM 725 N N . LYS A 1 92 ? 4.925 -3.400 -7.760 1.00 96.88 92 LYS A N 1
ATOM 726 C CA . LYS A 1 92 ? 4.139 -2.197 -7.443 1.00 96.88 92 LYS A CA 1
ATOM 727 C C . LYS A 1 92 ? 3.248 -2.411 -6.218 1.00 96.88 92 LYS A C 1
ATOM 729 O O . LYS A 1 92 ? 3.182 -1.526 -5.367 1.00 96.88 92 LYS A O 1
ATOM 734 N N . VAL A 1 93 ? 2.597 -3.571 -6.116 1.00 97.56 93 VAL A N 1
ATOM 735 C CA . VAL A 1 93 ? 1.766 -3.934 -4.957 1.00 97.56 93 VAL A CA 1
ATOM 736 C C . VAL A 1 93 ? 2.622 -4.067 -3.697 1.00 97.56 93 VAL A C 1
ATOM 738 O O . VAL A 1 93 ? 2.276 -3.499 -2.664 1.00 97.56 93 VAL A O 1
ATOM 741 N N . LEU A 1 94 ? 3.766 -4.752 -3.777 1.00 97.44 94 LEU A N 1
ATOM 742 C CA . LEU A 1 94 ? 4.699 -4.883 -2.653 1.00 97.44 94 LEU A CA 1
ATOM 743 C C . LEU A 1 94 ? 5.221 -3.524 -2.183 1.00 97.44 94 LEU A C 1
ATOM 745 O O . LEU A 1 94 ? 5.280 -3.266 -0.982 1.00 97.44 94 LEU A O 1
ATOM 749 N N . PHE A 1 95 ? 5.555 -2.640 -3.120 1.00 96.44 95 PHE A N 1
ATOM 750 C CA . PHE A 1 95 ? 6.008 -1.291 -2.811 1.00 96.44 95 PHE A CA 1
ATOM 751 C C . PHE A 1 95 ? 4.920 -0.461 -2.113 1.00 96.44 95 PHE A C 1
ATOM 753 O O . PHE A 1 95 ? 5.192 0.168 -1.091 1.00 96.44 95 PHE A O 1
ATOM 760 N N . ALA A 1 96 ? 3.678 -0.507 -2.603 1.00 97.00 96 ALA A N 1
ATOM 761 C CA . ALA A 1 96 ? 2.550 0.169 -1.962 1.00 97.00 96 ALA A CA 1
ATOM 762 C C . ALA A 1 96 ? 2.276 -0.366 -0.552 1.00 97.00 96 ALA A C 1
ATOM 764 O O . ALA A 1 96 ? 2.085 0.414 0.380 1.00 97.00 96 ALA A O 1
ATOM 765 N N . ARG A 1 97 ? 2.343 -1.690 -0.376 1.00 97.31 97 ARG A N 1
ATOM 766 C CA . ARG A 1 97 ? 2.215 -2.337 0.932 1.00 97.31 97 ARG A CA 1
ATOM 767 C C . ARG A 1 97 ? 3.300 -1.903 1.903 1.00 97.31 97 ARG A C 1
ATOM 769 O O . ARG A 1 97 ? 2.989 -1.651 3.062 1.00 97.31 97 ARG A O 1
ATOM 776 N N . ALA A 1 98 ? 4.549 -1.816 1.447 1.00 96.69 98 ALA A N 1
ATOM 777 C CA . ALA A 1 98 ? 5.645 -1.338 2.279 1.00 96.69 98 ALA A CA 1
ATOM 778 C C . ALA A 1 98 ? 5.352 0.081 2.777 1.00 96.69 98 ALA A C 1
ATOM 780 O O . ALA A 1 98 ? 5.339 0.289 3.983 1.00 96.69 98 ALA A O 1
ATOM 781 N N . ILE A 1 99 ? 5.005 1.005 1.871 1.00 96.12 99 ILE A N 1
ATOM 782 C CA . ILE A 1 99 ? 4.663 2.395 2.213 1.00 96.12 99 ILE A CA 1
ATOM 783 C C . ILE A 1 99 ? 3.517 2.468 3.223 1.00 96.12 99 ILE A C 1
ATOM 785 O O . ILE A 1 99 ? 3.625 3.193 4.214 1.00 96.12 99 ILE A O 1
ATOM 789 N N . TYR A 1 100 ? 2.435 1.723 2.979 1.00 96.69 100 TYR A N 1
ATOM 790 C CA . TYR A 1 100 ? 1.264 1.707 3.851 1.00 96.69 100 TYR A CA 1
ATOM 791 C C . TYR A 1 100 ? 1.617 1.181 5.250 1.00 96.69 100 TYR A C 1
ATOM 793 O O . TYR A 1 100 ? 1.292 1.811 6.252 1.00 96.69 100 TYR A O 1
ATOM 801 N N . ALA A 1 101 ? 2.330 0.054 5.327 1.00 96.50 101 ALA A N 1
ATOM 802 C CA . ALA A 1 101 ? 2.674 -0.596 6.590 1.00 96.50 101 ALA A CA 1
ATOM 803 C C . ALA A 1 101 ? 3.675 0.202 7.439 1.00 96.50 101 ALA A C 1
ATOM 805 O O . ALA A 1 101 ? 3.610 0.145 8.665 1.00 96.50 101 ALA A O 1
ATOM 806 N N . SER A 1 102 ? 4.598 0.939 6.814 1.00 96.44 102 SER A N 1
ATOM 807 C CA . SER A 1 102 ? 5.577 1.777 7.517 1.00 96.44 102 SER A CA 1
ATOM 808 C C . SER A 1 102 ? 5.117 3.219 7.730 1.00 96.44 102 SER A C 1
ATOM 810 O O . SER A 1 102 ? 5.919 4.040 8.177 1.00 96.44 102 SER A O 1
ATOM 812 N N . CYS A 1 103 ? 3.863 3.552 7.391 1.00 94.62 103 CYS A N 1
ATOM 813 C CA . CYS A 1 103 ? 3.335 4.921 7.416 1.00 94.62 103 CYS A CA 1
ATOM 814 C C . CYS A 1 103 ? 4.266 5.919 6.706 1.00 94.62 103 CYS A C 1
ATOM 816 O O . CYS A 1 103 ? 4.457 7.056 7.143 1.00 94.62 103 CYS A O 1
ATOM 818 N N . THR A 1 104 ? 4.917 5.474 5.631 1.00 94.56 104 THR A N 1
ATOM 819 C CA . THR A 1 104 ? 5.899 6.292 4.930 1.00 94.56 104 THR A CA 1
ATOM 820 C C . THR A 1 104 ? 5.199 7.396 4.158 1.00 94.56 104 THR A C 1
ATOM 822 O O . THR A 1 104 ? 4.192 7.177 3.489 1.00 94.56 104 THR A O 1
ATOM 825 N N . GLN A 1 105 ? 5.754 8.604 4.242 1.00 93.56 105 GLN A N 1
ATOM 826 C CA . GLN A 1 105 ? 5.220 9.756 3.528 1.00 93.56 105 GLN A CA 1
ATOM 827 C C . GLN A 1 105 ? 5.191 9.489 2.021 1.00 93.56 105 GLN A C 1
ATOM 829 O O . GLN A 1 105 ? 6.172 9.018 1.444 1.00 93.56 105 GLN A O 1
ATOM 834 N N . PHE A 1 106 ? 4.083 9.862 1.378 1.00 89.62 106 PHE A N 1
ATOM 835 C CA . PHE A 1 106 ? 3.870 9.653 -0.056 1.00 89.62 106 PHE A CA 1
ATOM 836 C C . PHE A 1 106 ? 4.996 10.242 -0.927 1.00 89.62 106 PHE A C 1
ATOM 838 O O . PHE A 1 106 ? 5.365 9.649 -1.937 1.00 89.62 106 PHE A O 1
ATOM 845 N N . LEU A 1 107 ? 5.611 11.347 -0.484 1.00 91.31 107 LEU A N 1
ATOM 846 C CA . LEU A 1 107 ? 6.726 12.027 -1.158 1.00 91.31 107 LEU A CA 1
ATOM 847 C C . LEU A 1 107 ? 7.970 11.148 -1.383 1.00 91.31 107 LEU A C 1
ATOM 849 O O . LEU A 1 107 ? 8.860 11.535 -2.139 1.00 91.31 107 LEU A O 1
ATOM 853 N N . ILE A 1 108 ? 8.045 9.953 -0.787 1.00 92.25 108 ILE A N 1
ATOM 854 C CA . ILE A 1 108 ? 9.132 9.000 -1.040 1.00 92.25 108 ILE A CA 1
ATOM 855 C C . ILE A 1 108 ? 9.298 8.667 -2.531 1.00 92.25 108 ILE A C 1
ATOM 857 O O . ILE A 1 108 ? 10.420 8.452 -2.984 1.00 92.25 108 ILE A O 1
ATOM 861 N N . VAL A 1 109 ? 8.214 8.670 -3.315 1.00 92.12 109 VAL A N 1
ATOM 862 C CA . VAL A 1 109 ? 8.277 8.367 -4.758 1.00 92.12 109 VAL A CA 1
ATOM 863 C C . VAL A 1 109 ? 8.827 9.517 -5.600 1.00 92.12 109 VAL A C 1
ATOM 865 O O . VAL A 1 109 ? 9.290 9.291 -6.717 1.00 92.12 109 VAL A O 1
ATOM 868 N N . GLU A 1 110 ? 8.800 10.737 -5.068 1.00 90.56 110 GLU A N 1
ATOM 869 C CA . GLU A 1 110 ? 9.310 11.953 -5.713 1.00 90.56 110 GLU A CA 1
ATOM 870 C C . GLU A 1 110 ? 10.744 12.282 -5.273 1.00 90.56 110 GLU A C 1
ATOM 872 O O . GLU A 1 110 ? 11.401 13.135 -5.861 1.00 90.56 110 GLU A O 1
ATOM 877 N N . ASN A 1 111 ? 11.256 11.589 -4.254 1.00 94.25 111 ASN A N 1
ATOM 878 C CA . ASN A 1 111 ? 12.600 11.799 -3.744 1.00 94.25 111 ASN A CA 1
ATOM 879 C C . ASN A 1 111 ? 13.668 11.194 -4.679 1.00 94.25 111 ASN A C 1
ATOM 881 O O . ASN A 1 111 ? 13.691 9.986 -4.930 1.00 94.25 111 ASN A O 1
ATOM 885 N N . ASN A 1 112 ? 14.601 12.032 -5.138 1.00 95.69 112 ASN A N 1
ATOM 886 C CA . ASN A 1 112 ? 15.652 11.644 -6.085 1.00 95.69 112 ASN A CA 1
ATOM 887 C C . ASN A 1 112 ? 16.609 10.561 -5.555 1.00 95.69 112 ASN A C 1
ATOM 889 O O . ASN A 1 112 ? 17.083 9.735 -6.338 1.00 95.69 112 ASN A O 1
ATOM 893 N N . GLU A 1 113 ? 16.887 10.528 -4.250 1.00 96.06 113 GLU A N 1
ATOM 894 C CA . GLU A 1 113 ? 17.763 9.512 -3.651 1.00 96.06 113 GLU A CA 1
ATOM 895 C C . GLU A 1 113 ? 17.090 8.142 -3.677 1.00 96.06 113 GLU A C 1
ATOM 897 O O . GLU A 1 113 ? 17.697 7.152 -4.085 1.00 96.06 113 GLU A O 1
ATOM 902 N N . TRP A 1 114 ? 15.798 8.089 -3.345 1.00 94.25 114 TRP A N 1
ATOM 903 C CA . TRP A 1 114 ? 15.004 6.865 -3.440 1.00 94.25 114 TRP A CA 1
ATOM 904 C C . TRP A 1 114 ? 14.856 6.379 -4.879 1.00 94.25 114 TRP A C 1
ATOM 906 O O . TRP A 1 114 ? 15.014 5.186 -5.144 1.00 94.25 114 TRP A O 1
ATOM 916 N N . GLN A 1 115 ? 14.622 7.289 -5.826 1.00 95.00 115 GLN A N 1
ATOM 917 C CA . GLN A 1 115 ? 14.598 6.956 -7.250 1.00 95.00 115 GLN A CA 1
ATOM 918 C C . GLN A 1 115 ? 15.942 6.387 -7.715 1.00 95.00 115 GLN A C 1
ATOM 920 O O . GLN A 1 115 ? 15.973 5.343 -8.366 1.00 95.00 115 GLN A O 1
ATOM 925 N N . THR A 1 116 ? 17.053 7.026 -7.344 1.00 96.50 116 THR A N 1
ATOM 926 C CA . THR A 1 116 ? 18.407 6.591 -7.718 1.00 96.50 116 THR A CA 1
ATOM 927 C C . THR A 1 116 ? 18.749 5.238 -7.104 1.00 96.50 116 THR A C 1
ATOM 929 O O . THR A 1 116 ? 19.258 4.353 -7.794 1.00 96.50 116 THR A O 1
ATOM 932 N N . PHE A 1 117 ? 18.431 5.047 -5.825 1.00 96.62 117 PHE A N 1
ATOM 933 C CA . PHE A 1 117 ? 18.630 3.791 -5.115 1.00 96.62 117 PHE A CA 1
ATOM 934 C C . PHE A 1 117 ? 17.860 2.644 -5.780 1.00 96.62 117 PHE A C 1
ATOM 936 O O . PHE A 1 117 ? 18.453 1.631 -6.156 1.00 96.62 117 PHE A O 1
ATOM 943 N N . LEU A 1 118 ? 16.557 2.824 -6.013 1.00 94.94 118 LEU A N 1
ATOM 944 C CA . LEU A 1 118 ? 15.713 1.802 -6.632 1.00 94.94 118 LEU A CA 1
ATOM 945 C C . LEU A 1 118 ? 16.108 1.533 -8.088 1.00 94.94 118 LEU A C 1
ATOM 947 O O . LEU A 1 118 ? 16.094 0.380 -8.515 1.00 94.94 118 LEU A O 1
ATOM 951 N N . LYS A 1 119 ? 16.541 2.556 -8.835 1.00 95.06 119 LYS A N 1
ATOM 952 C CA . LYS A 1 119 ? 17.083 2.378 -10.189 1.00 95.06 119 LYS A CA 1
ATOM 953 C C . LYS A 1 119 ? 18.387 1.594 -10.214 1.00 95.06 119 LYS A C 1
ATOM 955 O O . LYS A 1 119 ? 18.588 0.833 -11.153 1.00 95.06 119 LYS A O 1
ATOM 960 N N . LYS A 1 120 ? 19.250 1.733 -9.204 1.00 96.00 120 LYS A N 1
ATOM 961 C CA . LYS A 1 120 ? 20.455 0.898 -9.086 1.00 96.00 120 LYS A CA 1
ATOM 962 C C . LYS A 1 120 ? 20.131 -0.549 -8.725 1.00 96.00 120 LYS A C 1
ATOM 964 O O . LYS A 1 120 ? 20.824 -1.441 -9.199 1.00 96.00 120 LYS A O 1
ATOM 969 N N . LEU A 1 121 ? 19.096 -0.782 -7.919 1.00 95.00 121 LEU A N 1
ATOM 970 C CA . LEU A 1 121 ? 18.657 -2.138 -7.579 1.00 95.00 121 LEU A CA 1
ATOM 971 C C . LEU A 1 121 ? 17.979 -2.849 -8.756 1.00 95.00 121 LEU A C 1
ATOM 973 O O . LEU A 1 121 ? 18.248 -4.021 -9.005 1.00 95.00 121 LEU A O 1
ATOM 977 N N . ARG A 1 122 ? 17.083 -2.156 -9.466 1.00 94.81 122 ARG A N 1
ATOM 978 C CA . ARG A 1 122 ? 16.287 -2.724 -10.562 1.00 94.81 122 ARG A CA 1
ATOM 979 C C . ARG A 1 122 ? 15.987 -1.648 -11.620 1.00 94.81 122 ARG A C 1
ATOM 981 O O . ARG A 1 122 ? 14.934 -1.007 -11.555 1.00 94.81 122 ARG A O 1
ATOM 988 N N . PRO A 1 123 ? 16.886 -1.422 -12.594 1.00 94.56 123 PRO A N 1
ATOM 989 C CA . PRO A 1 123 ? 16.736 -0.390 -13.629 1.00 94.56 123 PRO A CA 1
ATOM 990 C C . PRO A 1 123 ? 15.391 -0.382 -14.373 1.00 94.56 123 PRO A C 1
ATOM 992 O O . PRO A 1 123 ? 14.857 0.691 -14.683 1.00 94.56 123 PRO A O 1
ATOM 995 N N . SER A 1 124 ? 14.820 -1.558 -14.622 1.00 94.75 124 SER A N 1
ATOM 996 C CA . SER A 1 124 ? 13.562 -1.762 -15.346 1.00 94.75 124 SER A CA 1
ATOM 997 C C . SER A 1 124 ? 12.317 -1.540 -14.497 1.00 94.75 124 SER A C 1
ATOM 999 O O . SER A 1 124 ? 11.214 -1.439 -15.040 1.00 94.75 124 SER A O 1
ATOM 1001 N N . PHE A 1 125 ? 12.463 -1.394 -13.178 1.00 94.88 125 PHE A N 1
ATOM 1002 C CA . PHE A 1 125 ? 11.361 -0.983 -12.320 1.00 94.88 125 PHE A CA 1
ATOM 1003 C C . PHE A 1 125 ? 11.110 0.523 -12.455 1.00 94.88 125 PHE A C 1
ATOM 1005 O O . PHE A 1 125 ? 12.027 1.347 -12.384 1.00 94.88 125 PHE A O 1
ATOM 1012 N N . VAL A 1 126 ? 9.848 0.897 -12.655 1.00 92.31 126 VAL A N 1
ATOM 1013 C CA . VAL A 1 126 ? 9.405 2.295 -12.699 1.00 92.31 126 VAL A CA 1
ATOM 1014 C C . VAL A 1 126 ? 8.488 2.535 -11.511 1.00 92.31 126 VAL A C 1
ATOM 1016 O O . VAL A 1 126 ? 7.480 1.843 -11.351 1.00 92.31 126 VAL A O 1
ATOM 1019 N N . LEU A 1 127 ? 8.851 3.525 -10.696 1.00 93.88 127 LEU A N 1
ATOM 1020 C CA . LEU A 1 127 ? 8.094 3.919 -9.514 1.00 93.88 127 LEU A CA 1
ATOM 1021 C C . LEU A 1 127 ? 6.656 4.319 -9.891 1.00 93.88 127 LEU A C 1
ATOM 1023 O O . LEU A 1 127 ? 6.457 5.106 -10.820 1.00 93.88 127 LEU A O 1
ATOM 1027 N N . PRO A 1 128 ? 5.637 3.780 -9.201 1.00 92.06 128 PRO A N 1
ATOM 1028 C CA . PRO A 1 128 ? 4.247 3.970 -9.596 1.00 92.06 128 PRO A CA 1
ATOM 1029 C C . PRO A 1 128 ? 3.622 5.238 -8.990 1.00 92.06 128 PRO A C 1
ATOM 1031 O O . PRO A 1 128 ? 2.705 5.111 -8.202 1.00 92.06 128 PRO A O 1
ATOM 1034 N N . THR A 1 129 ? 4.022 6.460 -9.349 1.00 91.25 129 THR A N 1
ATOM 1035 C CA . THR A 1 129 ? 3.504 7.687 -8.686 1.00 91.25 129 THR A CA 1
ATOM 1036 C C . THR A 1 129 ? 1.973 7.835 -8.744 1.00 91.25 129 THR A C 1
ATOM 1038 O O . THR A 1 129 ? 1.303 7.835 -7.713 1.00 91.25 129 THR A O 1
ATOM 1041 N N . TYR A 1 130 ? 1.389 7.902 -9.948 1.00 92.88 130 TYR A N 1
ATOM 1042 C CA . TYR A 1 130 ? -0.061 8.094 -10.110 1.00 92.88 130 TYR A CA 1
ATOM 1043 C C . TYR A 1 130 ? -0.874 6.883 -9.629 1.00 92.88 130 TYR A C 1
ATOM 1045 O O . TYR A 1 130 ? -1.898 7.031 -8.964 1.00 92.88 130 TYR A O 1
ATOM 1053 N N . LEU A 1 131 ? -0.405 5.673 -9.948 1.00 94.38 131 LEU A N 1
ATOM 1054 C CA . LEU A 1 131 ? -1.078 4.437 -9.542 1.00 94.38 131 LEU A CA 1
ATOM 1055 C C . LEU A 1 131 ? -1.031 4.234 -8.026 1.00 94.38 131 LEU A C 1
ATOM 1057 O O . LEU A 1 131 ? -1.998 3.723 -7.467 1.00 94.38 131 LEU A O 1
ATOM 1061 N N . LEU A 1 132 ? 0.058 4.640 -7.368 1.00 94.88 132 LEU A N 1
ATOM 1062 C CA . LEU A 1 132 ? 0.195 4.559 -5.919 1.00 94.88 132 LEU A CA 1
ATOM 1063 C C . LEU A 1 132 ? -0.864 5.416 -5.228 1.00 94.88 132 LEU A C 1
ATOM 1065 O O . LEU A 1 132 ? -1.592 4.890 -4.395 1.00 94.88 132 LEU A O 1
ATOM 1069 N N . ALA A 1 133 ? -0.997 6.685 -5.628 1.00 91.94 133 ALA A N 1
ATOM 1070 C CA . ALA A 1 133 ? -1.951 7.617 -5.024 1.00 91.94 133 ALA A CA 1
ATOM 1071 C C . ALA A 1 133 ? -3.418 7.205 -5.216 1.00 91.94 133 ALA A C 1
ATOM 1073 O O . ALA A 1 133 ? -4.228 7.391 -4.317 1.00 91.94 133 ALA A O 1
ATOM 1074 N N . ASN A 1 134 ? -3.770 6.679 -6.394 1.00 92.69 134 ASN A N 1
ATOM 1075 C CA . ASN A 1 134 ? -5.177 6.506 -6.774 1.00 92.69 134 ASN A CA 1
ATOM 1076 C C . ASN A 1 134 ? -5.704 5.081 -6.608 1.00 92.69 134 ASN A C 1
ATOM 1078 O O . ASN A 1 134 ? -6.910 4.891 -6.468 1.00 92.69 134 ASN A O 1
ATOM 1082 N N . ARG A 1 135 ? -4.832 4.072 -6.677 1.00 96.62 135 ARG A N 1
ATOM 1083 C CA . ARG A 1 135 ? -5.255 2.671 -6.685 1.00 96.62 135 ARG A CA 1
ATOM 1084 C C . ARG A 1 135 ? -4.523 1.844 -5.645 1.00 96.62 135 ARG A C 1
ATOM 1086 O O . ARG A 1 135 ? -5.164 1.298 -4.768 1.00 96.62 135 ARG A O 1
ATOM 1093 N N . LEU A 1 136 ? -3.196 1.765 -5.707 1.00 97.31 136 LEU A N 1
ATOM 1094 C CA . LEU A 1 136 ? -2.461 0.765 -4.924 1.00 97.31 136 LEU A CA 1
ATOM 1095 C C . LEU A 1 136 ? -2.567 0.992 -3.408 1.00 97.31 136 LEU A C 1
ATOM 1097 O O . LEU A 1 136 ? -2.637 0.020 -2.665 1.00 97.31 136 LEU A O 1
ATOM 1101 N N . LEU A 1 137 ? -2.586 2.249 -2.946 1.00 96.69 137 LEU A N 1
ATOM 1102 C CA . LEU A 1 137 ? -2.795 2.546 -1.523 1.00 96.69 137 LEU A CA 1
ATOM 1103 C C . LEU A 1 137 ? -4.243 2.304 -1.079 1.00 96.69 137 LEU A C 1
ATOM 1105 O O . LEU A 1 137 ? -4.446 1.869 0.049 1.00 96.69 137 LEU A O 1
ATOM 1109 N N . ASN A 1 138 ? -5.224 2.532 -1.957 1.00 97.00 138 ASN A N 1
ATOM 1110 C CA . ASN A 1 138 ? -6.631 2.229 -1.675 1.00 97.00 138 ASN A CA 1
ATOM 1111 C C . ASN A 1 138 ? -6.856 0.711 -1.607 1.00 97.00 138 ASN A C 1
ATOM 1113 O O . ASN A 1 138 ? -7.414 0.224 -0.632 1.00 97.00 138 ASN A O 1
ATOM 1117 N N . ASP A 1 139 ? -6.316 -0.041 -2.571 1.00 97.44 139 ASP A N 1
ATOM 1118 C CA . ASP A 1 139 ? -6.368 -1.507 -2.590 1.00 97.44 139 ASP A CA 1
ATOM 1119 C C . ASP A 1 139 ? -5.741 -2.097 -1.304 1.00 97.44 139 ASP A C 1
ATOM 1121 O O . ASP A 1 139 ? -6.237 -3.073 -0.737 1.00 97.44 139 ASP A O 1
ATOM 1125 N N . GLU A 1 140 ? -4.644 -1.506 -0.816 1.00 97.44 140 GLU A N 1
ATOM 1126 C CA . GLU A 1 140 ? -3.992 -1.936 0.424 1.00 97.44 140 GLU A CA 1
ATOM 1127 C C . GLU A 1 140 ? -4.770 -1.511 1.681 1.00 97.44 140 GLU A C 1
ATOM 1129 O O . GLU A 1 140 ? -4.864 -2.305 2.621 1.00 97.44 140 GLU A O 1
ATOM 1134 N N . TYR A 1 141 ? -5.374 -0.319 1.687 1.00 97.50 141 TYR A N 1
ATOM 1135 C CA . TYR A 1 141 ? -6.303 0.109 2.735 1.00 97.50 141 TYR A CA 1
ATOM 1136 C C . TYR A 1 141 ? -7.469 -0.872 2.860 1.00 97.50 141 TYR A C 1
ATOM 1138 O O . TYR A 1 141 ? -7.688 -1.404 3.945 1.00 97.50 141 TYR A O 1
ATOM 1146 N N . ASP A 1 142 ? -8.146 -1.193 1.756 1.00 97.69 142 ASP A N 1
ATOM 1147 C CA . ASP A 1 142 ? -9.281 -2.121 1.734 1.00 97.69 142 ASP A CA 1
ATOM 1148 C C . ASP A 1 142 ? -8.867 -3.511 2.243 1.00 97.69 142 ASP A C 1
ATOM 1150 O O . ASP A 1 142 ? -9.541 -4.119 3.078 1.00 97.69 142 ASP A O 1
ATOM 1154 N N . ARG A 1 143 ? -7.694 -4.002 1.818 1.00 97.25 143 ARG A N 1
ATOM 1155 C CA . ARG A 1 143 ? -7.125 -5.274 2.296 1.00 97.25 143 ARG A CA 1
ATOM 1156 C C . ARG A 1 143 ? -6.909 -5.284 3.810 1.00 97.25 143 ARG A C 1
ATOM 1158 O O . ARG A 1 143 ? -7.109 -6.318 4.455 1.00 97.25 143 ARG A O 1
ATOM 1165 N N . VAL A 1 144 ? -6.420 -4.181 4.373 1.00 97.62 144 VAL A N 1
ATOM 1166 C CA . VAL A 1 144 ? -6.182 -4.047 5.816 1.00 97.62 144 VAL A CA 1
ATOM 1167 C C . VAL A 1 144 ? -7.501 -3.863 6.559 1.00 97.62 144 VAL A C 1
ATOM 1169 O O . VAL A 1 144 ? -7.688 -4.486 7.600 1.00 97.62 144 VAL A O 1
ATOM 1172 N N . GLN A 1 145 ? -8.435 -3.099 6.002 1.00 97.94 145 GLN A N 1
ATOM 1173 C CA . GLN A 1 145 ? -9.758 -2.862 6.563 1.00 97.94 145 GLN A CA 1
ATOM 1174 C C . GLN A 1 145 ? -10.526 -4.173 6.756 1.00 97.94 145 GLN A C 1
ATOM 1176 O O . GLN A 1 145 ? -11.017 -4.419 7.852 1.00 97.94 145 GLN A O 1
ATOM 1181 N N . VAL A 1 146 ? -10.514 -5.078 5.772 1.00 97.94 146 VAL A N 1
ATOM 1182 C CA . VAL A 1 146 ? -11.116 -6.420 5.910 1.00 97.94 146 VAL A CA 1
ATOM 1183 C C . VAL A 1 146 ? -10.520 -7.196 7.094 1.00 97.94 146 VAL A C 1
ATOM 1185 O O . VAL A 1 146 ? -11.239 -7.844 7.853 1.00 97.94 146 VAL A O 1
ATOM 1188 N N . GLN A 1 147 ? -9.201 -7.122 7.296 1.00 96.62 147 GLN A N 1
ATOM 1189 C CA . GLN A 1 14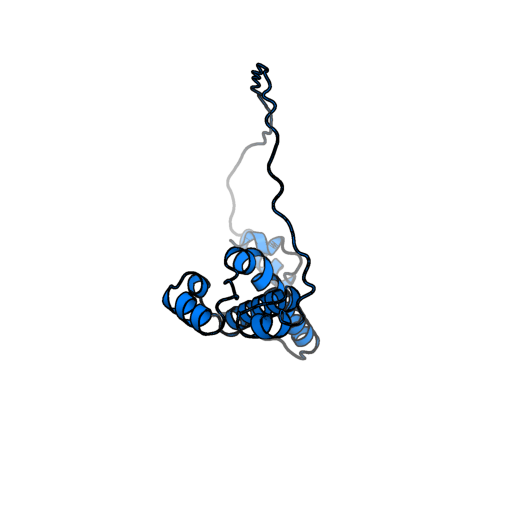7 ? -8.546 -7.789 8.430 1.00 96.62 147 GLN A CA 1
ATOM 1190 C C . GLN A 1 147 ? -8.904 -7.138 9.767 1.00 96.62 147 GLN A C 1
ATOM 1192 O O . GLN A 1 147 ? -9.028 -7.830 10.777 1.00 96.62 147 GLN A O 1
ATOM 1197 N N . VAL A 1 148 ? -9.030 -5.812 9.791 1.00 96.88 148 VAL A N 1
ATOM 1198 C CA . VAL A 1 148 ? -9.447 -5.060 10.977 1.00 96.88 148 VAL A CA 1
ATOM 1199 C C . VAL A 1 148 ? -10.892 -5.398 11.332 1.00 96.88 148 VAL A C 1
ATOM 1201 O O . VAL A 1 148 ? -11.166 -5.694 12.489 1.00 96.88 148 VAL A O 1
ATOM 1204 N N . GLU A 1 149 ? -11.795 -5.434 10.357 1.00 97.25 149 GLU A N 1
ATOM 1205 C CA . GLU A 1 149 ? -13.202 -5.795 10.550 1.00 97.25 149 GLU A CA 1
ATOM 1206 C C . GLU A 1 149 ?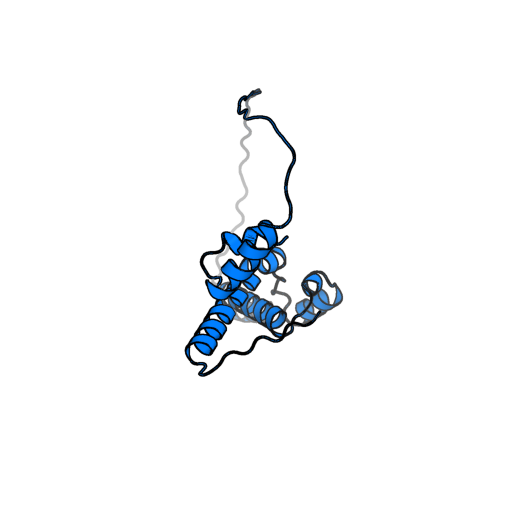 -13.362 -7.211 11.100 1.00 97.25 149 GLU A C 1
ATOM 1208 O O . GLU A 1 149 ? -14.120 -7.417 12.048 1.00 97.25 149 GLU A O 1
ATOM 1213 N N . GLU A 1 150 ? -12.595 -8.177 10.589 1.00 97.19 150 GLU A N 1
ATOM 1214 C CA . GLU A 1 150 ? -12.629 -9.534 11.135 1.00 97.19 150 GLU A CA 1
ATOM 1215 C C . GLU A 1 150 ? -12.110 -9.575 12.578 1.00 97.19 150 GLU A C 1
ATOM 1217 O O . GLU A 1 150 ? -12.720 -10.215 13.435 1.00 97.19 150 GLU A O 1
ATOM 1222 N N . LYS A 1 151 ? -11.038 -8.836 12.891 1.00 9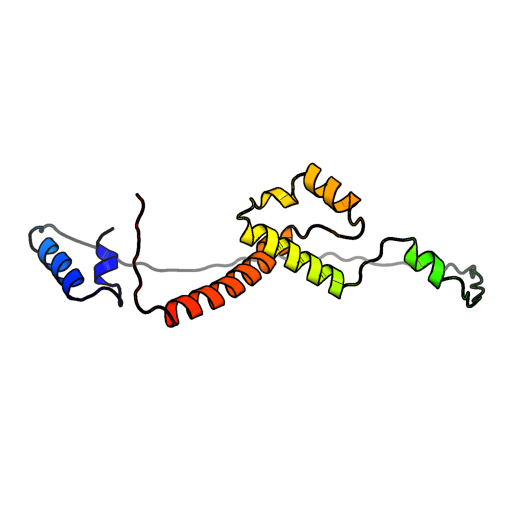6.38 151 LYS A N 1
ATOM 1223 C CA . LYS A 1 151 ? -10.541 -8.715 14.272 1.00 96.38 151 LYS A CA 1
ATOM 1224 C C . LYS A 1 151 ? -11.567 -8.067 15.199 1.00 96.38 151 LYS A C 1
ATOM 1226 O O . LYS A 1 151 ? -11.711 -8.506 16.335 1.00 96.38 151 LYS A O 1
ATOM 1231 N N . LEU A 1 152 ? -12.293 -7.055 14.726 1.00 96.50 152 LEU A N 1
ATOM 1232 C CA . LEU A 1 152 ? -13.367 -6.418 15.487 1.00 96.50 152 LEU A CA 1
ATOM 1233 C C . LEU A 1 152 ? -14.515 -7.398 15.747 1.00 96.50 152 LEU A C 1
ATOM 1235 O O . LEU A 1 152 ? -14.976 -7.505 16.881 1.00 96.50 152 LEU A O 1
ATOM 1239 N N . ARG A 1 153 ? -14.935 -8.163 14.734 1.00 95.94 153 ARG A N 1
ATOM 1240 C CA . ARG A 1 153 ? -16.000 -9.172 14.854 1.00 95.94 153 ARG A CA 1
ATOM 1241 C C . ARG A 1 153 ? -15.651 -10.285 15.844 1.00 95.94 153 ARG A C 1
ATOM 1243 O O . ARG A 1 153 ? -16.540 -10.809 16.507 1.00 95.94 153 ARG A O 1
ATOM 1250 N N . GLN A 1 154 ? -14.374 -10.649 15.922 1.00 96.69 154 GLN A N 1
ATOM 1251 C CA . GLN A 1 154 ? -13.859 -11.666 16.843 1.00 96.69 154 GLN A CA 1
ATOM 1252 C C . GLN A 1 154 ? -13.557 -11.126 18.251 1.00 96.69 154 GLN A C 1
ATOM 1254 O O . GLN A 1 154 ? -13.290 -11.917 19.153 1.00 96.69 154 GLN A O 1
ATOM 1259 N N . SER A 1 155 ? -13.565 -9.806 18.454 1.00 96.75 155 SER A N 1
ATOM 1260 C CA . SER A 1 155 ? -13.225 -9.210 19.747 1.00 96.75 155 SER A CA 1
ATOM 1261 C C . SER A 1 155 ? -14.362 -9.362 20.765 1.00 96.75 155 SER A C 1
ATOM 1263 O O . SER A 1 155 ? -15.523 -9.106 20.460 1.00 96.75 155 SER A O 1
ATOM 1265 N N . GLU A 1 156 ? -14.027 -9.762 21.994 1.00 97.31 156 GLU A N 1
ATOM 1266 C CA . GLU A 1 156 ? -14.995 -9.866 23.101 1.00 97.31 156 GLU A CA 1
ATOM 1267 C C . GLU A 1 156 ? -15.395 -8.484 23.647 1.00 97.31 156 GLU A C 1
ATOM 1269 O O . GLU A 1 156 ? -16.524 -8.269 24.086 1.00 97.31 156 GLU A O 1
ATOM 1274 N N . SER A 1 157 ? -14.470 -7.525 23.595 1.00 95.00 157 SER A N 1
ATOM 1275 C CA . SER A 1 157 ? -14.657 -6.173 24.113 1.00 95.00 157 SER A CA 1
ATOM 1276 C C . SER A 1 157 ? -13.916 -5.147 23.260 1.00 95.00 157 SER A C 1
ATOM 1278 O O . SER A 1 157 ? -12.783 -5.395 22.846 1.00 95.00 157 SER A O 1
ATOM 1280 N N . LEU A 1 158 ? -14.520 -3.970 23.075 1.00 94.56 158 LEU A N 1
ATOM 1281 C CA . LEU A 1 158 ? -13.938 -2.836 22.360 1.00 94.56 158 LEU A CA 1
ATOM 1282 C C . LEU A 1 158 ? -13.855 -1.618 23.287 1.00 94.56 158 LEU A C 1
ATOM 1284 O O . LEU A 1 158 ? -14.850 -1.224 23.893 1.00 94.56 158 LEU A O 1
ATOM 1288 N N . SER A 1 159 ? -12.683 -0.992 23.356 1.00 93.44 159 SER A N 1
ATOM 1289 C CA . SER A 1 159 ? -12.469 0.277 24.056 1.00 93.44 159 SER A CA 1
ATOM 1290 C C . SER A 1 159 ? -11.966 1.339 23.084 1.00 93.4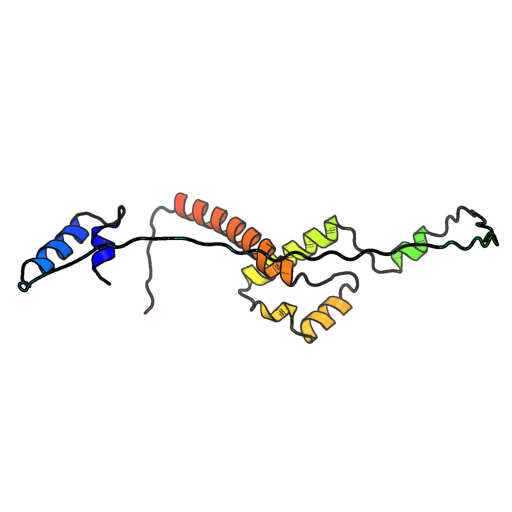4 159 SER A C 1
ATOM 1292 O O . SER A 1 159 ? -11.094 1.060 22.264 1.00 93.44 159 SER A O 1
ATOM 1294 N N . LEU A 1 160 ? -12.482 2.562 23.202 1.00 93.69 160 LEU A N 1
ATOM 1295 C CA . LEU A 1 160 ? -12.049 3.721 22.423 1.00 93.69 160 LEU A CA 1
ATOM 1296 C C . LEU A 1 1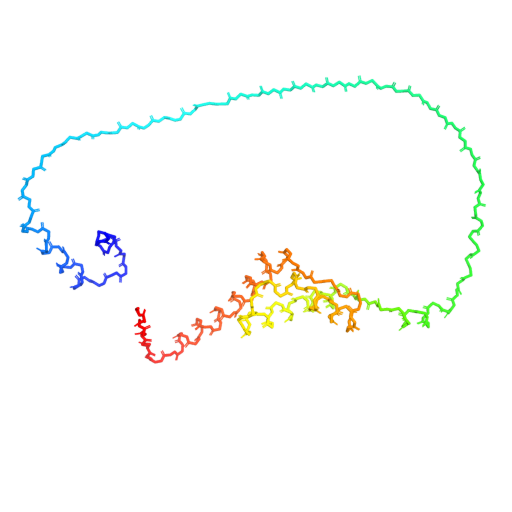60 ? -11.259 4.672 23.318 1.00 93.69 160 LEU A C 1
ATOM 1298 O O . LEU A 1 160 ? -11.763 5.115 24.349 1.00 93.69 160 LEU A O 1
ATOM 1302 N N . GLN A 1 161 ? -10.039 4.999 22.902 1.00 93.94 161 GLN A N 1
ATOM 1303 C CA . GLN A 1 161 ? -9.246 6.062 23.504 1.00 93.94 161 GLN A CA 1
ATOM 1304 C C . GLN A 1 161 ? -9.327 7.294 22.604 1.00 93.94 161 GLN A C 1
ATOM 1306 O O . GLN A 1 161 ? -8.926 7.244 21.443 1.00 93.94 161 GLN A O 1
ATOM 1311 N N . CYS A 1 162 ? -9.862 8.387 23.140 1.00 93.50 162 CYS A N 1
ATOM 1312 C CA . CYS A 1 162 ? -9.857 9.684 22.475 1.00 93.50 162 CYS A CA 1
ATOM 1313 C C . CYS A 1 162 ? -8.667 10.488 23.003 1.00 93.50 162 CYS A C 1
ATOM 1315 O O . CYS A 1 162 ? -8.570 10.689 24.214 1.00 93.50 162 CYS A O 1
ATOM 1317 N N . ASP A 1 163 ? -7.787 10.925 22.107 1.00 90.69 163 ASP A N 1
ATOM 1318 C CA . ASP A 1 163 ? -6.714 11.879 22.398 1.00 90.69 163 ASP A CA 1
ATOM 1319 C C . ASP A 1 163 ? -7.125 13.265 21.876 1.00 90.69 163 ASP A C 1
ATOM 1321 O O . ASP A 1 163 ? -7.820 13.348 20.856 1.00 90.69 163 ASP A O 1
ATOM 1325 N N . GLY A 1 164 ? -6.792 14.323 22.617 1.00 78.81 164 GLY A N 1
ATOM 1326 C CA . GLY A 1 164 ? -7.331 15.679 22.441 1.00 78.81 164 GLY A CA 1
ATOM 1327 C C . GLY A 1 164 ? -6.263 16.745 22.286 1.00 78.81 164 GLY A C 1
ATOM 1328 O O . GLY A 1 164 ? -5.185 16.595 22.895 1.00 78.81 164 GLY A O 1
#

Foldseek 3Di:
DPVVLLVDPPRDVVVNVVVVVVVVPDDDDDDDDDDDDDDDDDDDDDDDDDDDDDDDDDDDDDDDPPPPVDPPPVVVVVVDQDDDPVRLVVVQLVVLLVCLVVVNDLCCLVDPVSVVVVCVVGVPHHHDNVCSVPPSNVVNVVVVVVVVVVVVVPDPDDDDDDDD

Organism: NCBI:txid1586634

pLDDT: mean 73.69, std 26.14, range [27.14, 97.94]

Sequence (164 aa):
MKSHLLHCIHVPDAVKSKFRQYNIESTPRVLLHSQLRNEIDTSTVKNDSAISDRGGLFKTPKSYTTTTKSHSSSIMATFFDGMKEDERTELKVLFARAIYASCTQFLIVENNEWQTFLKKLRPSFVLPTYLLANRLLNDEYDRVQVQVEEKLRQSESLSLQCDG